Protein AF-A0A951E6I6-F1 (afdb_monomer_lite)

pLDDT: mean 87.87, std 13.45, range [31.3, 98.5]

Structure (mmCIF, N/CA/C/O backbone):
data_AF-A0A951E6I6-F1
#
_entry.id   AF-A0A951E6I6-F1
#
loop_
_atom_site.group_PDB
_atom_site.id
_atom_site.type_symbol
_atom_site.label_atom_id
_atom_site.label_alt_id
_atom_site.label_comp_id
_atom_site.label_asym_id
_atom_site.label_entity_id
_atom_site.label_seq_id
_atom_site.pdbx_PDB_ins_code
_atom_site.Cartn_x
_atom_site.Cartn_y
_atom_site.Cartn_z
_atom_site.occupancy
_atom_site.B_iso_or_equiv
_atom_site.auth_seq_id
_atom_site.auth_comp_id
_atom_site.auth_asym_id
_atom_site.auth_atom_id
_atom_site.pdbx_PDB_model_num
ATOM 1 N N . MET A 1 1 ? -23.766 -20.305 6.768 1.00 34.31 1 MET A N 1
ATOM 2 C CA . MET A 1 1 ? -23.004 -19.482 7.730 1.00 34.31 1 MET A CA 1
ATOM 3 C C . MET A 1 1 ? -23.002 -18.060 7.198 1.00 34.31 1 MET A C 1
ATOM 5 O O . MET A 1 1 ? -22.501 -17.855 6.102 1.00 34.31 1 MET A O 1
ATOM 9 N N . SER A 1 2 ? -23.676 -17.133 7.881 1.00 31.30 2 SER A N 1
ATOM 10 C CA . SER A 1 2 ? -23.824 -15.745 7.427 1.00 31.30 2 SER A CA 1
ATOM 11 C C . SER A 1 2 ? -22.552 -14.983 7.775 1.00 31.30 2 SER A C 1
ATOM 13 O O . SER A 1 2 ? -22.289 -14.746 8.952 1.00 31.30 2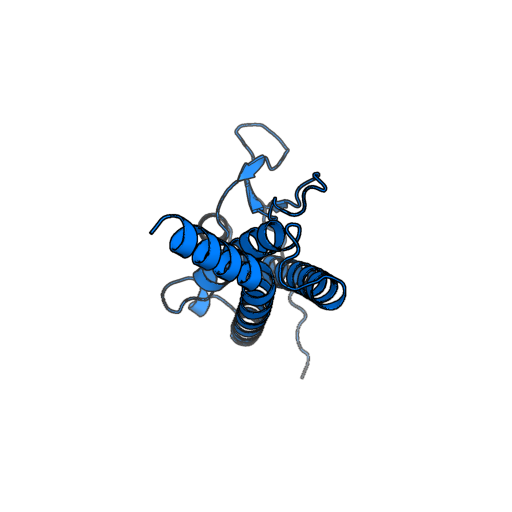 SER A O 1
ATOM 15 N N . VAL A 1 3 ? -21.739 -14.652 6.774 1.00 36.50 3 VAL A N 1
ATOM 16 C CA . VAL A 1 3 ? -20.615 -13.728 6.950 1.00 36.50 3 VAL A CA 1
ATOM 17 C C . VAL A 1 3 ? -21.246 -12.358 7.161 1.00 36.50 3 VAL A C 1
ATOM 19 O O . VAL A 1 3 ? -21.757 -11.762 6.218 1.00 36.50 3 VAL A O 1
ATOM 22 N N . ALA A 1 4 ? -21.323 -11.914 8.414 1.00 32.88 4 ALA A N 1
ATOM 23 C CA . ALA A 1 4 ? -21.742 -10.559 8.723 1.00 32.88 4 ALA A CA 1
ATOM 24 C C . ALA A 1 4 ? -20.747 -9.611 8.049 1.00 32.88 4 ALA A C 1
ATOM 26 O O . ALA A 1 4 ? -19.577 -9.561 8.425 1.00 32.88 4 ALA A O 1
ATOM 27 N N . THR A 1 5 ? -21.199 -8.916 7.009 1.00 37.88 5 THR A N 1
ATOM 28 C CA . THR A 1 5 ? -20.468 -7.817 6.390 1.00 37.88 5 THR A CA 1
ATOM 29 C C . THR A 1 5 ? -20.385 -6.720 7.446 1.00 37.88 5 THR A C 1
ATOM 31 O O . THR A 1 5 ? -21.350 -5.994 7.673 1.00 37.88 5 THR A O 1
ATOM 34 N N . VAL A 1 6 ? -19.276 -6.671 8.185 1.00 42.66 6 VAL A N 1
ATOM 35 C CA . VAL A 1 6 ? -18.979 -5.546 9.072 1.00 42.66 6 VAL A CA 1
ATOM 36 C C . VAL A 1 6 ? -18.867 -4.335 8.154 1.00 42.66 6 VAL A C 1
ATOM 38 O O . VAL A 1 6 ? -17.980 -4.291 7.308 1.00 42.66 6 VAL A O 1
ATOM 41 N N . ALA A 1 7 ? -19.821 -3.408 8.242 1.00 45.56 7 ALA A N 1
ATOM 42 C CA . ALA A 1 7 ? -19.741 -2.159 7.503 1.00 45.56 7 ALA A CA 1
ATOM 43 C C . ALA A 1 7 ? -18.444 -1.454 7.919 1.00 45.56 7 ALA A C 1
ATOM 45 O O . ALA A 1 7 ? -18.232 -1.229 9.112 1.00 45.56 7 ALA A O 1
ATOM 46 N N . ALA A 1 8 ? -17.570 -1.171 6.952 1.00 57.81 8 ALA A N 1
ATOM 47 C CA . ALA A 1 8 ? -16.345 -0.428 7.201 1.00 57.81 8 ALA A CA 1
ATOM 48 C C . ALA A 1 8 ? -16.715 0.922 7.832 1.00 57.81 8 ALA A C 1
ATOM 50 O O . ALA A 1 8 ? -17.522 1.674 7.284 1.00 57.81 8 ALA A O 1
ATOM 51 N N . VAL A 1 9 ? -16.188 1.181 9.028 1.00 69.69 9 VAL A N 1
ATOM 52 C CA . VAL A 1 9 ? -16.359 2.461 9.715 1.00 69.69 9 VAL A CA 1
ATOM 53 C C . VAL A 1 9 ? -15.269 3.389 9.204 1.00 69.69 9 VAL A C 1
ATOM 55 O O . VAL A 1 9 ? -14.086 3.070 9.335 1.00 69.69 9 VAL A O 1
ATOM 58 N N . ASP A 1 10 ? -15.668 4.519 8.624 1.00 74.19 10 ASP A N 1
ATOM 59 C CA . ASP A 1 10 ? -14.715 5.520 8.153 1.00 74.19 10 ASP A CA 1
ATOM 60 C C . ASP A 1 10 ? -13.919 6.112 9.336 1.00 74.19 10 ASP A C 1
ATOM 62 O O . ASP A 1 10 ? -14.510 6.417 10.379 1.00 74.19 10 ASP A O 1
ATOM 66 N N . PRO A 1 11 ? -12.594 6.303 9.193 1.00 80.00 11 PRO A N 1
ATOM 67 C CA . PRO A 1 11 ? -11.783 6.999 10.189 1.00 80.00 11 PRO A CA 1
ATOM 68 C C . PRO A 1 11 ? -12.209 8.468 10.329 1.00 80.00 11 PRO A C 1
ATOM 70 O O . PRO A 1 11 ? -12.503 9.148 9.344 1.00 80.00 11 PRO A O 1
ATOM 73 N N . ASP A 1 12 ? -12.213 8.986 11.559 1.00 82.56 12 ASP A N 1
ATOM 74 C CA . ASP A 1 12 ? -12.693 10.349 11.842 1.00 82.56 12 ASP A CA 1
ATOM 75 C C . ASP A 1 12 ? -11.574 11.399 11.694 1.0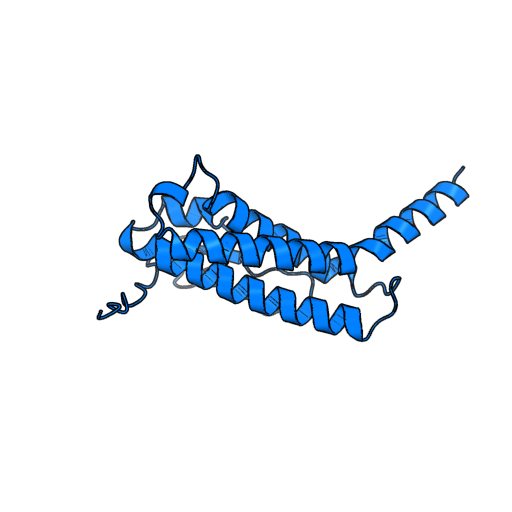0 82.56 12 ASP A C 1
ATOM 77 O O . ASP A 1 12 ? -11.786 12.535 11.248 1.00 82.56 12 ASP A O 1
ATOM 81 N N . ARG A 1 13 ? -10.339 11.033 12.055 1.00 88.00 13 ARG A N 1
ATOM 82 C CA . ARG A 1 13 ? -9.201 11.960 12.191 1.00 88.00 13 ARG A CA 1
ATOM 83 C C . ARG A 1 13 ? -8.198 11.860 11.049 1.00 88.00 13 ARG A C 1
ATOM 85 O O . ARG A 1 13 ? -7.394 12.790 10.892 1.00 88.00 13 ARG A O 1
ATOM 92 N N . HIS A 1 14 ? -8.260 10.800 10.248 1.00 95.19 14 HIS A N 1
ATOM 93 C CA . HIS A 1 14 ? -7.342 10.540 9.144 1.00 95.19 14 HIS A CA 1
ATOM 94 C C . HIS A 1 14 ? -8.079 10.161 7.865 1.00 95.19 14 HIS A C 1
ATOM 96 O O . HIS A 1 14 ? -9.184 9.640 7.898 1.00 95.19 14 HIS A O 1
ATOM 102 N N . ALA A 1 15 ? -7.438 10.400 6.728 1.00 94.69 15 ALA A N 1
ATOM 103 C CA . ALA A 1 15 ? -7.899 9.916 5.435 1.00 94.69 15 ALA A CA 1
ATOM 104 C C . ALA A 1 15 ? -6.707 9.469 4.592 1.00 94.69 15 ALA A C 1
ATOM 106 O O . ALA A 1 15 ? -5.632 10.072 4.674 1.00 94.69 15 ALA A O 1
ATOM 107 N N . LEU A 1 16 ? -6.907 8.447 3.760 1.00 95.00 16 LEU A N 1
ATOM 108 C CA . LEU A 1 16 ? -5.957 8.099 2.713 1.00 95.00 16 LEU A CA 1
ATOM 109 C C . LEU A 1 16 ? -6.111 9.097 1.560 1.00 95.00 16 LEU A C 1
ATOM 111 O O . LEU A 1 16 ? -7.141 9.140 0.889 1.00 95.00 16 LEU A O 1
ATOM 115 N N . VAL A 1 17 ? -5.092 9.924 1.348 1.00 93.62 17 VAL A N 1
ATOM 116 C CA . VAL A 1 17 ? -5.083 10.969 0.325 1.00 93.62 17 VAL A CA 1
ATOM 117 C C . VAL A 1 17 ? -4.303 10.479 -0.887 1.00 93.62 17 VAL A C 1
ATOM 119 O O . VAL A 1 17 ? -3.125 10.130 -0.790 1.00 93.62 17 VAL A O 1
ATOM 122 N N . LEU A 1 18 ? -4.971 10.480 -2.040 1.00 90.38 18 LEU A N 1
ATOM 123 C CA . LEU A 1 18 ? -4.336 10.240 -3.330 1.00 90.38 18 LEU A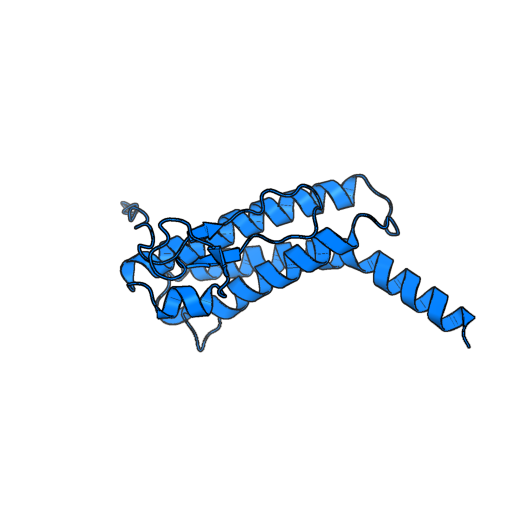 CA 1
ATOM 124 C C . LEU A 1 18 ? -3.664 11.533 -3.819 1.00 90.38 18 LEU A C 1
ATOM 126 O O . LEU A 1 18 ? -4.260 12.608 -3.707 1.00 90.38 18 LEU A O 1
ATOM 130 N N . PRO A 1 19 ? -2.442 11.462 -4.365 1.00 84.31 19 PRO A N 1
ATOM 131 C CA . PRO A 1 19 ? -1.780 12.627 -4.927 1.00 84.31 19 PRO A CA 1
ATOM 132 C C . PRO A 1 19 ? -2.523 13.129 -6.171 1.00 84.31 19 PRO A C 1
ATOM 134 O O . PRO A 1 19 ? -2.920 12.350 -7.033 1.00 84.31 19 PRO A O 1
ATOM 137 N N . GLU A 1 20 ? -2.671 14.450 -6.288 1.00 80.50 20 GLU A N 1
ATOM 138 C CA . GLU A 1 20 ? -3.306 15.101 -7.449 1.00 80.50 20 GLU A CA 1
ATOM 139 C C . GLU A 1 20 ? -2.357 15.223 -8.661 1.00 80.50 20 GLU A C 1
ATOM 141 O O . GLU A 1 20 ? -2.754 15.680 -9.733 1.00 80.50 20 GLU A O 1
ATOM 146 N N . CYS A 1 21 ? -1.085 14.842 -8.511 1.00 79.06 21 CYS A N 1
ATOM 147 C CA . CYS A 1 21 ? -0.076 14.956 -9.558 1.00 79.06 21 CYS A CA 1
ATOM 148 C C . CYS A 1 21 ? 0.031 13.685 -10.419 1.00 79.06 21 CYS A C 1
ATOM 150 O O . CYS A 1 21 ? -0.187 12.567 -9.965 1.00 79.06 21 CYS A O 1
ATOM 152 N N . GLN A 1 22 ? 0.441 13.863 -11.678 1.00 70.50 22 GLN A N 1
ATOM 153 C CA . GLN A 1 22 ? 0.615 12.774 -12.652 1.00 70.50 22 GLN A CA 1
ATOM 154 C C . GLN A 1 22 ? 2.073 12.299 -12.775 1.00 70.50 22 GLN A C 1
ATOM 156 O O . GLN A 1 22 ? 2.408 11.577 -13.707 1.00 70.50 22 GLN A O 1
ATOM 161 N N . CYS A 1 23 ? 2.967 12.703 -11.866 1.00 73.94 23 CYS A N 1
ATOM 162 C CA . CYS A 1 23 ? 4.401 12.407 -11.987 1.00 73.94 23 CYS A CA 1
ATOM 163 C C . CYS A 1 23 ? 4.757 10.934 -11.734 1.00 73.94 23 CYS A C 1
ATOM 165 O O . CYS A 1 23 ? 5.904 10.550 -11.938 1.00 73.94 23 CYS A O 1
ATOM 167 N N . GLY A 1 24 ? 3.812 10.121 -11.250 1.00 67.69 24 GLY A N 1
ATOM 168 C CA . GLY A 1 24 ? 4.009 8.688 -11.007 1.00 67.69 24 GLY A CA 1
ATOM 169 C C . GLY A 1 24 ? 4.961 8.353 -9.853 1.00 67.69 24 GLY A C 1
ATOM 170 O O . GLY A 1 24 ? 5.193 7.180 -9.591 1.00 67.69 24 GLY A O 1
ATOM 171 N N . THR A 1 25 ? 5.504 9.359 -9.162 1.00 73.88 25 THR A N 1
ATOM 172 C CA . THR A 1 25 ? 6.471 9.193 -8.062 1.00 73.88 25 THR A CA 1
ATOM 173 C C . THR A 1 25 ? 5.902 9.553 -6.696 1.00 73.88 25 THR A C 1
ATOM 175 O O . THR A 1 25 ? 6.450 9.156 -5.670 1.00 73.88 25 THR A O 1
ATOM 178 N N . CYS A 1 26 ? 4.801 10.303 -6.657 1.00 82.31 26 CYS A N 1
ATOM 179 C CA . CYS A 1 26 ? 4.100 10.574 -5.415 1.00 82.31 26 CYS A CA 1
ATOM 180 C C . CYS A 1 26 ? 3.249 9.356 -5.057 1.00 82.31 26 CYS A C 1
ATOM 182 O O . CYS A 1 26 ? 2.372 8.961 -5.822 1.00 82.31 26 CYS A O 1
ATOM 184 N N . ALA A 1 27 ? 3.518 8.764 -3.896 1.00 83.06 27 ALA A N 1
ATOM 185 C CA . ALA A 1 27 ? 2.666 7.729 -3.334 1.00 83.06 27 ALA A CA 1
ATOM 186 C C . ALA A 1 27 ? 1.421 8.359 -2.681 1.00 83.06 27 ALA A C 1
ATOM 188 O O . ALA A 1 27 ? 1.492 9.489 -2.180 1.00 83.06 27 ALA A O 1
ATOM 189 N N . PRO A 1 28 ? 0.295 7.632 -2.632 1.00 92.31 28 PRO A N 1
ATOM 190 C CA . PRO A 1 28 ? -0.758 7.880 -1.656 1.00 92.31 28 PRO A CA 1
ATOM 191 C C . PRO A 1 28 ? -0.195 7.953 -0.235 1.00 92.31 28 PRO A C 1
ATOM 193 O O . PRO A 1 28 ? 0.795 7.298 0.088 1.00 92.31 28 PRO A O 1
ATOM 196 N N . THR A 1 29 ? -0.829 8.742 0.627 1.00 93.44 29 THR A N 1
ATOM 197 C CA . THR A 1 29 ? -0.386 8.903 2.016 1.00 93.44 29 THR A CA 1
ATOM 198 C C . THR A 1 29 ? -1.573 9.050 2.950 1.00 93.44 29 THR A C 1
ATOM 200 O O . THR A 1 29 ? -2.589 9.650 2.593 1.00 93.44 29 THR A O 1
ATOM 203 N N . TRP A 1 30 ? -1.455 8.515 4.160 1.00 96.00 30 TRP A N 1
ATOM 204 C CA . TRP A 1 30 ? -2.391 8.854 5.219 1.00 96.00 30 TRP A CA 1
ATOM 205 C C . TRP A 1 30 ? -2.149 10.290 5.660 1.00 96.00 30 TRP A C 1
ATOM 207 O O . TRP A 1 30 ? -1.013 10.725 5.810 1.00 96.00 30 TRP A O 1
ATOM 217 N N . ALA A 1 31 ? -3.216 11.050 5.872 1.00 95.25 31 ALA A N 1
ATOM 218 C CA . ALA A 1 31 ? -3.094 12.431 6.299 1.00 95.25 31 ALA A CA 1
ATOM 219 C C . ALA A 1 31 ? -4.098 12.774 7.388 1.00 95.25 31 ALA A C 1
ATOM 221 O O . ALA A 1 31 ? -5.244 12.327 7.367 1.00 95.25 31 ALA A O 1
ATOM 222 N N . ARG A 1 32 ? -3.673 13.639 8.310 1.00 93.94 32 ARG A N 1
ATOM 223 C CA . ARG A 1 32 ? -4.539 14.291 9.294 1.00 93.94 32 ARG A CA 1
ATOM 224 C C . ARG A 1 32 ? -4.839 15.735 8.902 1.00 93.94 32 ARG A C 1
ATOM 226 O O . ARG A 1 32 ? -4.214 16.327 8.013 1.00 93.94 32 ARG A O 1
ATOM 233 N N . ARG A 1 33 ? -5.806 16.334 9.593 1.00 91.75 33 ARG A N 1
ATOM 234 C CA . ARG A 1 33 ? -6.104 17.768 9.475 1.00 91.75 33 ARG A CA 1
ATOM 235 C C . ARG A 1 33 ? -5.046 18.601 10.193 1.00 91.75 33 ARG A C 1
ATOM 237 O O . ARG A 1 33 ? -4.717 18.339 11.347 1.00 91.75 33 ARG A O 1
ATOM 244 N N . ARG A 1 34 ? -4.575 19.662 9.534 1.00 86.50 34 ARG A N 1
ATOM 245 C CA . ARG A 1 34 ? -3.659 20.639 10.137 1.00 86.50 34 ARG A CA 1
ATOM 246 C C . ARG A 1 34 ? -4.443 21.763 10.821 1.00 86.50 34 ARG A C 1
ATOM 248 O O . ARG A 1 34 ? -5.099 22.570 10.157 1.00 86.50 34 ARG A O 1
ATOM 255 N N . GLY A 1 35 ? -4.350 21.857 12.147 1.00 84.06 35 GLY A N 1
ATOM 256 C CA . GLY A 1 35 ? -5.004 22.914 12.927 1.00 84.06 35 GLY A CA 1
ATOM 257 C C . GLY A 1 35 ? -6.529 22.925 12.751 1.00 84.06 35 GLY A C 1
ATOM 258 O O . GLY A 1 35 ? -7.184 21.910 12.950 1.00 84.06 35 GLY A O 1
ATOM 259 N N . LYS A 1 36 ? -7.101 24.078 12.369 1.00 82.44 36 LYS A N 1
ATOM 260 C CA . LYS A 1 36 ? -8.551 24.243 12.124 1.00 82.44 36 LYS A CA 1
ATOM 261 C C . LYS A 1 36 ? -8.983 23.912 10.684 1.00 82.44 36 LYS A C 1
ATOM 263 O O . LYS A 1 36 ? -10.141 24.132 10.333 1.00 82.44 36 LYS A O 1
ATOM 268 N N . SER A 1 37 ? -8.067 23.445 9.831 1.00 82.88 37 SER A N 1
ATOM 269 C CA . SER A 1 37 ? -8.387 23.089 8.445 1.00 82.88 37 SER A CA 1
ATOM 270 C C . SER A 1 37 ? -9.382 21.929 8.393 1.00 82.88 37 SER A C 1
ATOM 272 O O . SER A 1 37 ? -9.253 20.962 9.139 1.00 82.88 37 SER A O 1
ATOM 274 N N . ARG A 1 38 ? -10.347 21.990 7.467 1.00 83.44 38 ARG A N 1
ATOM 275 C CA . ARG A 1 38 ? -11.216 20.843 7.145 1.00 83.44 38 ARG A CA 1
ATOM 276 C C . ARG A 1 38 ? -10.548 19.836 6.203 1.00 83.44 38 ARG A C 1
ATOM 278 O O . ARG A 1 38 ? -11.045 18.725 6.071 1.00 83.44 38 ARG A O 1
ATOM 285 N N . ARG A 1 39 ? -9.449 20.219 5.542 1.00 87.31 39 ARG A N 1
ATOM 286 C CA . ARG A 1 39 ? -8.714 19.361 4.602 1.00 87.31 39 ARG A CA 1
ATOM 287 C C . ARG A 1 39 ? -7.689 18.506 5.342 1.00 87.31 39 ARG A C 1
ATOM 289 O O . ARG A 1 39 ? -6.973 19.021 6.204 1.00 87.31 39 ARG A O 1
ATOM 296 N N . PHE A 1 40 ? -7.600 17.236 4.964 1.00 89.81 40 PHE A N 1
ATOM 297 C CA . PHE A 1 40 ? -6.507 16.348 5.349 1.00 89.81 40 PHE A CA 1
ATOM 298 C C . PHE A 1 40 ? -5.279 16.715 4.512 1.00 89.81 40 PHE A C 1
ATOM 300 O O . PHE A 1 40 ? -5.334 16.669 3.287 1.00 89.81 40 PHE A O 1
ATOM 307 N N . SER A 1 41 ? -4.217 17.193 5.157 1.00 89.38 41 SER A N 1
ATOM 308 C CA . SER A 1 41 ? -3.062 17.773 4.451 1.00 89.38 41 SER A CA 1
ATOM 309 C C . SER A 1 41 ? -1.723 17.552 5.147 1.00 89.38 41 SER A C 1
ATOM 311 O O . SER A 1 41 ? -0.692 17.932 4.606 1.00 89.38 41 SER A O 1
ATOM 313 N N . GLU A 1 42 ? -1.724 17.042 6.377 1.00 92.75 42 GLU A N 1
ATOM 314 C CA . GLU A 1 42 ? -0.498 16.746 7.114 1.00 92.75 42 GLU A CA 1
ATOM 315 C C . GLU A 1 42 ? -0.241 15.236 7.045 1.00 92.75 42 GLU A C 1
ATOM 317 O O . GLU A 1 42 ? -1.021 14.491 7.645 1.00 92.75 42 GLU A O 1
ATOM 322 N N . PRO A 1 43 ? 0.785 14.784 6.299 1.00 93.38 43 PRO A N 1
ATOM 323 C CA . PRO A 1 43 ? 1.037 13.365 6.086 1.00 93.38 43 PRO A CA 1
ATOM 324 C C . PRO A 1 43 ? 1.485 12.678 7.378 1.00 93.38 43 PRO A C 1
ATOM 326 O O . PRO A 1 43 ? 2.213 13.251 8.192 1.00 93.38 43 PRO A O 1
ATOM 329 N N . VAL A 1 44 ? 1.048 11.438 7.546 1.00 95.69 44 VAL A N 1
ATOM 330 C CA . VAL A 1 44 ? 1.394 10.522 8.634 1.00 95.69 44 VAL A CA 1
ATOM 331 C C . VAL A 1 44 ? 1.543 9.113 8.058 1.00 95.69 44 VAL A C 1
ATOM 333 O O . VAL A 1 44 ? 1.030 8.822 6.981 1.00 95.69 44 VAL A O 1
ATOM 336 N N . THR A 1 45 ? 2.233 8.226 8.770 1.00 96.06 45 THR A N 1
ATOM 337 C CA . THR A 1 45 ? 2.281 6.806 8.391 1.00 96.06 45 THR A CA 1
ATOM 338 C C . THR A 1 45 ? 0.964 6.115 8.746 1.00 96.06 45 THR A C 1
ATOM 340 O O . THR A 1 45 ? 0.264 6.556 9.663 1.00 96.06 45 THR A O 1
ATOM 343 N N . LEU A 1 46 ? 0.650 4.993 8.089 1.00 96.88 46 LEU A N 1
ATOM 344 C CA . LEU A 1 46 ? -0.481 4.137 8.472 1.00 96.88 46 LEU A CA 1
ATOM 345 C C . LEU A 1 46 ? -0.466 3.796 9.973 1.00 96.88 46 LEU A C 1
ATOM 347 O O . LEU A 1 46 ? -1.475 3.974 10.644 1.00 96.88 46 LEU A O 1
ATOM 351 N N . VAL A 1 47 ? 0.674 3.365 10.520 1.00 97.06 47 VAL A N 1
ATOM 352 C CA . VAL A 1 47 ? 0.809 3.017 11.950 1.00 97.06 47 VAL A CA 1
ATOM 353 C C . VAL A 1 47 ? 0.460 4.206 12.851 1.00 97.06 47 VAL A C 1
ATOM 355 O O . VAL A 1 47 ? -0.363 4.065 13.753 1.00 97.06 47 VAL A O 1
ATOM 358 N N . ALA A 1 48 ? 0.998 5.395 12.564 1.00 96.69 48 ALA A N 1
ATOM 359 C CA . ALA A 1 48 ? 0.699 6.598 13.342 1.00 96.69 48 ALA A CA 1
ATOM 360 C C . ALA A 1 48 ? -0.775 7.029 13.227 1.00 96.69 48 ALA A C 1
ATOM 362 O O . ALA A 1 48 ? -1.321 7.622 14.158 1.00 96.69 48 ALA A O 1
ATOM 363 N N . ALA A 1 49 ? -1.428 6.744 12.095 1.00 96.38 49 ALA A N 1
ATOM 364 C CA . ALA A 1 49 ? -2.860 6.962 11.936 1.00 96.38 49 ALA A CA 1
ATOM 365 C C . ALA A 1 49 ? -3.668 5.972 12.797 1.00 96.38 49 ALA A C 1
ATOM 367 O O . ALA A 1 49 ? -4.537 6.400 13.555 1.00 96.38 49 ALA A O 1
ATOM 368 N N . LEU A 1 50 ? -3.335 4.676 12.757 1.00 96.12 50 LEU A N 1
ATOM 369 C CA . LEU A 1 50 ? -3.995 3.625 13.546 1.00 96.12 50 LEU A CA 1
ATOM 370 C C . LEU A 1 50 ? -3.911 3.883 15.061 1.00 96.12 50 LEU A C 1
ATOM 372 O O . LEU A 1 50 ? -4.903 3.691 15.766 1.00 96.12 50 LEU A O 1
ATOM 376 N N . GLU A 1 51 ? -2.771 4.387 15.548 1.00 96.06 51 GLU A N 1
ATOM 377 C CA . GLU A 1 51 ? -2.557 4.754 16.962 1.00 96.06 51 GLU A CA 1
ATOM 378 C C . GLU A 1 51 ? -3.557 5.795 17.473 1.00 96.06 51 GLU A C 1
ATOM 380 O O . GLU A 1 51 ? -3.866 5.856 18.665 1.00 96.06 51 GLU A O 1
ATOM 385 N N . ARG A 1 52 ? -4.024 6.667 16.580 1.00 95.19 52 ARG A N 1
ATOM 386 C CA . ARG A 1 52 ? -4.850 7.831 16.914 1.00 95.19 52 ARG A CA 1
ATOM 387 C C . ARG A 1 52 ? -6.329 7.621 16.623 1.00 95.19 52 ARG A C 1
ATOM 389 O O . ARG A 1 52 ? -7.121 8.483 17.004 1.00 95.19 52 ARG A O 1
ATOM 396 N N . GLU A 1 53 ? -6.674 6.530 15.953 1.00 94.31 53 GLU A N 1
ATOM 397 C CA . GLU A 1 53 ? -8.039 6.165 15.590 1.00 94.31 53 GLU A CA 1
ATOM 398 C C . GLU A 1 53 ? -8.627 5.129 16.543 1.00 94.31 53 GLU A C 1
ATOM 400 O O . GLU A 1 53 ? -7.918 4.372 17.223 1.00 94.31 53 GLU A O 1
ATOM 405 N N . ASP A 1 54 ? -9.958 5.094 16.565 1.00 92.19 54 ASP A N 1
ATOM 406 C CA . ASP A 1 54 ? -10.711 4.116 17.333 1.00 92.19 54 ASP A CA 1
ATOM 407 C C . ASP A 1 54 ? -10.481 2.703 16.785 1.00 92.19 54 ASP A C 1
ATOM 409 O O . ASP A 1 54 ? -10.439 2.476 15.573 1.00 92.19 54 ASP A O 1
ATOM 413 N N . ALA A 1 55 ? -10.394 1.720 17.686 1.00 91.81 55 ALA A N 1
ATOM 414 C CA . ALA A 1 55 ? -10.114 0.326 17.327 1.00 91.81 55 ALA A CA 1
ATOM 415 C C . ALA A 1 55 ? -11.105 -0.251 16.298 1.00 91.81 55 ALA A C 1
ATOM 417 O O . ALA A 1 55 ? -10.740 -1.109 15.499 1.00 91.81 55 ALA A O 1
ATOM 418 N N . VAL A 1 56 ? -12.343 0.255 16.275 1.00 93.25 56 VAL A N 1
ATOM 419 C CA . VAL A 1 56 ? -13.382 -0.149 15.315 1.00 93.25 56 VAL A CA 1
ATOM 420 C C . VAL A 1 56 ? -13.099 0.296 13.874 1.00 93.25 56 VAL A C 1
ATOM 422 O O . VAL A 1 56 ? -13.570 -0.360 12.950 1.00 93.25 56 VAL A O 1
ATOM 425 N N . ALA A 1 57 ? -12.324 1.367 13.667 1.00 92.44 57 ALA A N 1
ATOM 426 C CA . ALA A 1 57 ? -11.973 1.881 12.340 1.00 92.44 57 ALA A CA 1
ATOM 427 C C . ALA A 1 57 ? -10.701 1.226 11.767 1.00 92.44 57 ALA A C 1
ATOM 429 O O . ALA A 1 57 ? -10.519 1.166 10.550 1.00 92.44 57 ALA A O 1
ATOM 430 N N . ARG A 1 58 ? -9.828 0.683 12.631 1.00 94.25 58 ARG A N 1
ATOM 431 C CA . ARG A 1 58 ? -8.517 0.123 12.246 1.00 94.25 58 ARG A CA 1
ATOM 432 C C . ARG A 1 58 ? -8.594 -0.945 11.145 1.00 94.25 58 ARG A C 1
ATOM 434 O O . ARG A 1 58 ? -7.824 -0.831 10.190 1.00 94.25 58 ARG A O 1
ATOM 441 N N . PRO A 1 59 ? -9.509 -1.941 11.189 1.00 95.44 59 PRO A N 1
ATOM 442 C CA . PRO A 1 59 ? -9.621 -2.918 10.107 1.00 95.44 59 PRO A CA 1
ATOM 443 C C . PRO A 1 59 ? -9.975 -2.276 8.761 1.00 95.44 59 PRO A C 1
ATOM 445 O O . PRO A 1 59 ? -9.364 -2.622 7.754 1.00 95.44 59 PRO A O 1
ATOM 448 N N . GLY A 1 60 ? -10.896 -1.305 8.753 1.00 95.56 60 GLY A N 1
ATOM 449 C CA . GLY A 1 60 ? -11.297 -0.590 7.538 1.00 95.56 60 GLY A CA 1
ATOM 450 C C . GLY A 1 60 ? -10.157 0.240 6.946 1.00 95.56 60 GLY A C 1
ATOM 451 O O . GLY A 1 60 ? -9.950 0.235 5.737 1.00 95.56 60 GLY A O 1
ATOM 452 N N . MET A 1 61 ? -9.345 0.879 7.791 1.00 96.75 61 MET A N 1
ATOM 453 C CA . MET A 1 61 ? -8.1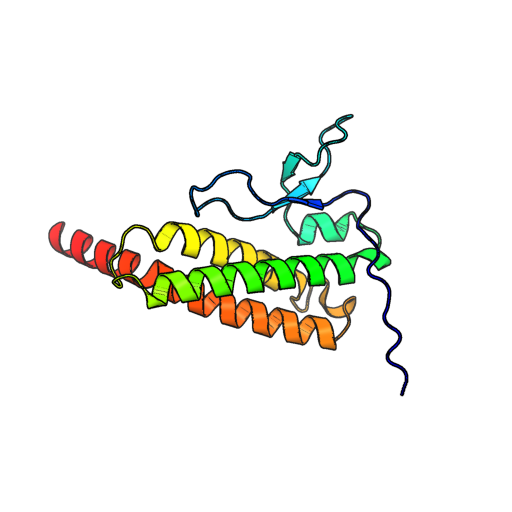49 1.599 7.339 1.00 96.75 61 MET A CA 1
ATOM 454 C C . MET A 1 61 ? -7.112 0.663 6.706 1.00 96.75 61 MET A C 1
ATOM 456 O O . MET A 1 61 ? -6.566 0.961 5.644 1.00 96.75 61 MET A O 1
ATOM 460 N N . VAL A 1 62 ? -6.842 -0.484 7.335 1.00 97.31 62 VAL A N 1
ATOM 461 C CA . VAL A 1 62 ? -5.904 -1.486 6.802 1.00 97.31 62 VAL A CA 1
ATOM 462 C C . VAL A 1 62 ? -6.416 -2.069 5.482 1.00 97.31 62 VAL A C 1
ATOM 464 O O . VAL A 1 62 ? -5.636 -2.245 4.545 1.00 97.31 62 VAL A O 1
ATOM 467 N N . GLU A 1 63 ? -7.721 -2.316 5.376 1.00 97.31 63 GLU A N 1
ATOM 468 C CA . GLU A 1 63 ? -8.361 -2.761 4.140 1.00 97.31 63 GLU A CA 1
ATOM 469 C C . GLU A 1 63 ? -8.253 -1.712 3.028 1.00 97.31 63 GLU A C 1
ATOM 471 O O . GLU A 1 63 ? -7.785 -2.038 1.939 1.00 97.31 63 GLU A O 1
ATOM 476 N N . GLN A 1 64 ? -8.558 -0.444 3.316 1.00 96.81 64 GLN A N 1
ATOM 477 C CA . GLN A 1 64 ? -8.420 0.653 2.355 1.00 96.81 64 GLN A CA 1
ATOM 478 C C . GLN A 1 64 ? -6.977 0.794 1.848 1.00 96.81 64 GLN A C 1
ATOM 480 O O . GLN A 1 64 ? -6.736 0.997 0.655 1.00 96.81 64 GLN A O 1
ATOM 485 N N . HIS A 1 65 ? -5.996 0.669 2.743 1.00 97.88 65 HIS A N 1
ATOM 486 C CA . HIS A 1 65 ? -4.587 0.729 2.370 1.00 97.88 65 HIS A CA 1
ATOM 487 C C . HIS A 1 65 ? -4.187 -0.463 1.484 1.00 97.88 65 HIS A C 1
ATOM 489 O O . HIS A 1 65 ? -3.517 -0.270 0.468 1.00 97.88 65 HIS A O 1
ATOM 495 N N . ARG A 1 66 ? -4.645 -1.682 1.809 1.00 98.12 66 ARG A N 1
ATOM 496 C CA . ARG A 1 66 ? -4.456 -2.878 0.969 1.00 98.12 66 ARG A CA 1
ATOM 497 C C . ARG A 1 66 ? -5.043 -2.688 -0.432 1.00 98.12 66 ARG A C 1
ATOM 499 O O . ARG A 1 66 ? -4.358 -2.969 -1.409 1.00 98.12 66 ARG A O 1
ATOM 506 N N . GLU A 1 67 ? -6.278 -2.207 -0.546 1.00 97.62 67 GLU A N 1
ATOM 507 C CA . GLU A 1 67 ? -6.939 -2.003 -1.846 1.00 97.62 67 GLU A CA 1
ATOM 508 C C . GLU A 1 67 ? -6.195 -0.998 -2.719 1.00 97.62 67 GLU A C 1
ATOM 510 O O . GLU A 1 67 ? -6.012 -1.213 -3.919 1.00 97.62 67 GLU A O 1
ATOM 515 N N . CYS A 1 68 ? -5.725 0.091 -2.112 1.00 96.62 68 CYS A N 1
ATOM 516 C CA . CYS A 1 68 ? -4.900 1.070 -2.802 1.00 96.62 68 CYS A CA 1
ATOM 517 C C . CYS A 1 68 ? -3.574 0.447 -3.275 1.00 96.62 68 CYS A C 1
ATOM 519 O O . CYS A 1 68 ? -3.172 0.635 -4.425 1.00 96.62 68 CYS A O 1
ATOM 521 N N . LEU A 1 69 ? -2.932 -0.368 -2.431 1.00 97.38 69 LEU A N 1
ATOM 522 C CA . LEU A 1 69 ? -1.691 -1.061 -2.775 1.00 97.38 69 LEU A CA 1
ATOM 523 C C . LEU A 1 69 ? -1.873 -2.032 -3.954 1.00 97.38 69 LEU A C 1
ATOM 525 O O . LEU A 1 69 ? -1.025 -2.087 -4.846 1.00 97.38 69 LEU A O 1
ATOM 529 N N . GLU A 1 70 ? -2.983 -2.769 -4.004 1.00 98.00 70 GLU A N 1
ATOM 530 C CA . GLU A 1 70 ? -3.314 -3.659 -5.126 1.00 98.00 70 GLU A CA 1
ATOM 531 C C . GLU A 1 70 ? -3.505 -2.883 -6.435 1.00 98.00 70 GLU A C 1
ATOM 533 O O . GLU A 1 70 ? -3.006 -3.298 -7.483 1.00 98.00 70 GLU A O 1
ATOM 538 N N . GLN A 1 71 ? -4.158 -1.718 -6.384 1.00 94.94 71 GLN A N 1
ATOM 539 C CA . GLN A 1 71 ? -4.308 -0.848 -7.553 1.00 94.94 71 GLN A CA 1
ATOM 540 C C . GLN A 1 71 ? -2.955 -0.327 -8.047 1.00 94.94 71 GLN A C 1
ATOM 542 O O . GLN A 1 71 ? -2.680 -0.382 -9.248 1.00 94.94 71 GLN A O 1
ATOM 547 N N . MET A 1 72 ? -2.092 0.134 -7.135 1.00 94.12 72 MET A N 1
ATOM 548 C CA . MET A 1 72 ? -0.735 0.573 -7.472 1.00 94.12 72 MET A CA 1
ATOM 549 C C . MET A 1 72 ? 0.091 -0.566 -8.080 1.00 94.12 72 MET A C 1
ATOM 551 O O . MET A 1 72 ? 0.768 -0.364 -9.088 1.00 94.12 72 MET A O 1
ATOM 555 N N . THR A 1 73 ? -0.011 -1.772 -7.518 1.00 96.44 73 THR A N 1
ATOM 556 C CA . THR A 1 73 ? 0.663 -2.976 -8.028 1.00 96.44 73 THR A CA 1
ATOM 557 C C . THR A 1 73 ? 0.211 -3.288 -9.454 1.00 96.44 73 THR A C 1
ATOM 559 O O . THR A 1 73 ? 1.040 -3.431 -10.346 1.00 96.44 73 THR A O 1
ATOM 562 N N . ALA A 1 74 ? -1.099 -3.267 -9.716 1.00 95.00 74 ALA A N 1
ATOM 563 C CA . ALA A 1 74 ? -1.633 -3.504 -11.055 1.00 95.00 74 ALA A CA 1
ATOM 564 C C . ALA A 1 74 ? -1.197 -2.435 -12.076 1.00 95.00 74 ALA A C 1
ATOM 566 O O . ALA A 1 74 ? -1.044 -2.734 -13.262 1.00 95.00 74 ALA A O 1
ATOM 567 N N . VAL A 1 75 ? -1.016 -1.177 -11.651 1.00 91.62 75 VAL A N 1
ATOM 568 C CA . VAL A 1 75 ? -0.431 -0.125 -12.501 1.00 91.62 75 VAL A CA 1
ATOM 569 C C . VAL A 1 75 ? 1.028 -0.451 -12.824 1.00 91.62 75 VAL A C 1
ATOM 571 O O . VAL A 1 75 ? 1.407 -0.385 -13.993 1.00 91.62 75 VAL A O 1
ATOM 574 N N . ALA A 1 76 ? 1.824 -0.832 -11.824 1.00 92.06 76 ALA A N 1
ATOM 575 C CA . ALA A 1 76 ? 3.227 -1.188 -12.010 1.00 92.06 76 ALA A CA 1
ATOM 576 C C . ALA A 1 76 ? 3.395 -2.390 -12.953 1.00 92.06 76 ALA A C 1
ATOM 578 O O . ALA A 1 76 ? 4.181 -2.310 -13.895 1.00 92.06 76 ALA A O 1
ATOM 579 N N . ASP A 1 77 ? 2.596 -3.446 -12.787 1.00 94.25 77 ASP A N 1
ATOM 580 C CA . ASP A 1 77 ? 2.621 -4.619 -13.669 1.00 94.25 77 ASP A CA 1
ATOM 581 C C . ASP A 1 77 ? 2.344 -4.247 -15.131 1.00 94.25 77 ASP A C 1
ATOM 583 O O . ASP A 1 77 ? 3.024 -4.724 -16.042 1.00 94.25 77 ASP A O 1
ATOM 587 N N . ARG A 1 78 ? 1.391 -3.335 -15.375 1.00 91.56 78 ARG A N 1
ATOM 588 C CA . ARG A 1 78 ? 1.127 -2.824 -16.730 1.00 91.56 78 ARG A CA 1
ATOM 589 C C . ARG A 1 78 ? 2.324 -2.074 -17.299 1.00 91.56 78 ARG A C 1
ATOM 591 O O . ARG A 1 78 ? 2.653 -2.288 -18.459 1.00 91.56 78 ARG A O 1
ATOM 598 N N . VAL A 1 79 ? 2.977 -1.223 -16.506 1.00 89.25 79 VAL A N 1
ATOM 599 C CA . VAL A 1 79 ? 4.184 -0.499 -16.939 1.00 89.25 79 VAL A CA 1
ATOM 600 C C . VAL A 1 79 ? 5.304 -1.484 -17.272 1.00 89.25 79 VAL A C 1
ATOM 602 O O . VAL A 1 79 ? 5.905 -1.380 -18.340 1.00 89.25 79 VAL A O 1
ATOM 605 N N . ILE A 1 80 ? 5.547 -2.473 -16.409 1.00 90.19 80 ILE A N 1
ATOM 606 C CA . ILE A 1 80 ? 6.567 -3.511 -16.610 1.00 90.19 80 ILE A CA 1
ATOM 607 C C . ILE A 1 80 ? 6.312 -4.292 -17.903 1.00 90.19 80 ILE A C 1
ATOM 609 O O . ILE A 1 80 ? 7.260 -4.585 -18.633 1.00 90.19 80 ILE A O 1
ATOM 613 N N . ALA A 1 81 ? 5.050 -4.602 -18.203 1.00 91.62 81 ALA A N 1
ATOM 614 C CA . ALA A 1 81 ? 4.676 -5.374 -19.382 1.00 91.62 81 ALA A CA 1
ATOM 615 C C . ALA A 1 81 ? 4.891 -4.632 -20.714 1.00 91.62 81 ALA A C 1
ATOM 617 O O . ALA A 1 81 ? 5.058 -5.286 -21.741 1.00 91.62 81 ALA A O 1
ATOM 618 N N . VAL A 1 82 ? 4.870 -3.292 -20.721 1.00 91.62 82 VAL A N 1
ATOM 619 C CA . VAL A 1 82 ? 4.864 -2.489 -21.966 1.00 91.62 82 VAL A CA 1
ATOM 620 C C . VAL A 1 82 ? 6.119 -1.646 -22.196 1.00 91.62 82 VAL A C 1
ATOM 622 O O . VAL A 1 82 ? 6.222 -0.982 -23.223 1.00 91.62 82 VAL A O 1
ATOM 625 N N . THR A 1 83 ? 7.072 -1.652 -21.265 1.00 86.50 83 THR A N 1
ATOM 626 C CA . THR A 1 83 ? 8.323 -0.873 -21.362 1.00 86.50 83 THR A CA 1
ATOM 627 C C . THR A 1 83 ? 9.549 -1.794 -21.402 1.00 86.50 83 THR A C 1
ATOM 629 O O . THR A 1 83 ? 9.441 -2.983 -21.104 1.00 86.50 83 THR A O 1
ATOM 632 N N . ALA A 1 84 ? 10.725 -1.270 -21.759 1.00 85.75 84 ALA A N 1
ATOM 633 C CA . ALA A 1 84 ? 11.992 -2.000 -21.638 1.00 85.75 84 ALA A CA 1
ATOM 634 C C . ALA A 1 84 ? 12.507 -1.979 -20.190 1.00 85.75 84 ALA A C 1
ATOM 636 O O . ALA A 1 84 ? 12.108 -1.127 -19.400 1.00 85.75 84 ALA A O 1
ATOM 637 N N . ARG A 1 85 ? 13.384 -2.919 -19.814 1.00 80.88 85 ARG A N 1
ATOM 638 C CA . ARG A 1 85 ? 13.847 -3.062 -18.420 1.00 80.88 85 ARG A CA 1
ATOM 639 C C . ARG A 1 85 ? 14.570 -1.825 -17.882 1.00 80.88 85 ARG A C 1
ATOM 641 O O . ARG A 1 85 ? 14.417 -1.506 -16.708 1.00 80.88 85 ARG A O 1
ATOM 648 N N . ASP A 1 86 ? 15.324 -1.160 -18.741 1.00 79.06 86 ASP A N 1
ATOM 649 C CA . ASP A 1 86 ? 16.138 0.031 -18.500 1.00 79.06 86 ASP A CA 1
ATOM 650 C C . ASP A 1 86 ? 15.374 1.352 -18.706 1.00 79.06 86 ASP A C 1
ATOM 652 O O . ASP A 1 86 ? 15.962 2.430 -18.624 1.00 79.06 86 ASP A O 1
ATOM 656 N N . ASP A 1 87 ? 14.059 1.294 -18.938 1.00 82.56 87 ASP A N 1
ATOM 657 C CA . ASP A 1 87 ? 13.230 2.483 -19.116 1.00 82.56 87 ASP A CA 1
ATOM 658 C C . ASP A 1 87 ? 13.220 3.359 -17.846 1.00 82.56 87 ASP A C 1
ATOM 660 O O . ASP A 1 87 ? 12.780 2.947 -16.766 1.00 82.56 87 ASP A O 1
ATOM 664 N N . LEU A 1 88 ? 13.682 4.604 -17.996 1.00 76.00 88 LEU A N 1
ATOM 665 C CA . LEU A 1 88 ? 13.855 5.573 -16.909 1.00 76.00 88 LEU A CA 1
ATOM 666 C C . LEU A 1 88 ? 12.537 6.048 -16.274 1.00 76.00 88 LEU A C 1
ATOM 668 O O . LEU A 1 88 ? 12.569 6.724 -15.245 1.00 76.00 88 LEU A O 1
ATOM 672 N N . SER A 1 89 ? 11.379 5.699 -16.840 1.00 76.94 89 SER A N 1
ATOM 673 C CA . SER A 1 89 ? 10.070 5.979 -16.239 1.00 76.94 89 SER A CA 1
ATOM 674 C C . SER A 1 89 ? 9.682 4.987 -15.130 1.00 76.94 89 SER A C 1
ATOM 676 O O . SER A 1 89 ? 8.862 5.319 -14.271 1.00 76.94 89 SER A O 1
ATOM 678 N N . ARG A 1 90 ? 10.291 3.792 -15.086 1.00 80.38 90 ARG A N 1
ATOM 679 C CA . ARG A 1 90 ? 9.973 2.734 -14.106 1.00 80.38 90 ARG A CA 1
ATOM 680 C C . ARG A 1 90 ? 10.355 3.046 -12.651 1.00 80.38 90 ARG A C 1
ATOM 682 O O . ARG A 1 90 ? 9.543 2.759 -11.764 1.00 80.38 90 ARG A O 1
ATOM 689 N N . PRO A 1 91 ? 11.542 3.612 -12.342 1.00 80.12 91 PRO A N 1
ATOM 690 C CA . PRO A 1 91 ? 12.032 3.651 -10.962 1.00 80.12 91 PRO A CA 1
ATOM 691 C C . PRO A 1 91 ? 11.172 4.492 -10.014 1.00 80.12 91 PRO A C 1
ATOM 693 O O . PRO A 1 91 ? 11.006 4.138 -8.848 1.00 80.12 91 PRO A O 1
ATOM 696 N N . GLY A 1 92 ? 10.585 5.581 -10.517 1.00 76.88 92 GLY A N 1
ATOM 697 C CA . GLY A 1 92 ? 9.760 6.488 -9.722 1.00 76.88 92 GLY A CA 1
ATOM 698 C C . GLY A 1 92 ? 8.518 5.818 -9.125 1.00 76.88 92 GLY A C 1
ATOM 699 O O . GLY A 1 92 ? 8.263 5.949 -7.928 1.00 76.88 92 GLY A O 1
ATOM 700 N N . GLY A 1 93 ? 7.799 5.034 -9.934 1.00 82.44 93 GLY A N 1
ATOM 701 C CA . GLY A 1 93 ? 6.653 4.247 -9.469 1.00 82.44 93 GLY A CA 1
ATOM 702 C C . GLY A 1 93 ? 7.064 3.075 -8.576 1.00 82.44 93 GLY A C 1
ATOM 703 O O . GLY A 1 93 ? 6.373 2.769 -7.606 1.00 82.44 93 GLY A O 1
ATOM 704 N N . GLY A 1 94 ? 8.221 2.461 -8.849 1.00 89.62 94 GLY A N 1
ATOM 705 C CA . GLY A 1 94 ? 8.776 1.390 -8.017 1.00 89.62 94 GLY A CA 1
ATOM 706 C C . GLY A 1 94 ? 9.087 1.836 -6.585 1.00 89.62 94 GLY A C 1
ATOM 707 O O . GLY A 1 94 ? 8.740 1.132 -5.636 1.00 89.62 94 GLY A O 1
ATOM 708 N N . LEU A 1 95 ? 9.677 3.025 -6.410 1.00 89.56 95 LEU A N 1
ATOM 709 C CA . LEU A 1 95 ? 9.967 3.574 -5.081 1.00 89.56 95 LEU A CA 1
ATOM 710 C C . LEU A 1 95 ? 8.684 3.917 -4.306 1.00 89.56 95 LEU A C 1
ATOM 712 O O . LEU A 1 95 ? 8.567 3.597 -3.125 1.00 89.56 95 LEU A O 1
ATOM 716 N N . ALA A 1 96 ? 7.704 4.537 -4.967 1.00 91.00 96 ALA A N 1
ATOM 717 C CA . ALA A 1 96 ? 6.410 4.827 -4.352 1.00 91.00 96 ALA A CA 1
ATOM 718 C C . ALA A 1 96 ? 5.709 3.540 -3.879 1.00 91.00 96 ALA A C 1
ATOM 720 O O . ALA A 1 96 ? 5.194 3.485 -2.762 1.00 91.00 96 ALA A O 1
ATOM 721 N N . LEU A 1 97 ? 5.743 2.491 -4.708 1.00 94.25 97 LEU A N 1
ATOM 722 C CA . LEU A 1 97 ? 5.131 1.202 -4.409 1.00 94.25 97 LEU A CA 1
ATOM 723 C C . LEU A 1 97 ? 5.786 0.501 -3.212 1.00 94.25 97 LEU A C 1
ATOM 725 O O . LEU A 1 97 ? 5.069 0.035 -2.330 1.00 94.25 97 LEU A O 1
ATOM 729 N N . VAL A 1 98 ? 7.124 0.457 -3.138 1.00 94.94 98 VAL A N 1
ATOM 730 C CA . VAL A 1 98 ? 7.811 -0.197 -2.008 1.00 94.94 98 VAL A CA 1
ATOM 731 C C . VAL A 1 98 ? 7.586 0.546 -0.690 1.00 94.94 98 VAL A C 1
ATOM 733 O O . VAL A 1 98 ? 7.362 -0.094 0.334 1.00 94.94 98 VAL A O 1
ATOM 736 N N . MET A 1 99 ? 7.583 1.884 -0.707 1.00 94.12 99 MET A N 1
ATOM 737 C CA . MET A 1 99 ? 7.342 2.681 0.499 1.00 94.12 99 MET A CA 1
ATOM 738 C C . MET A 1 99 ? 5.914 2.492 1.016 1.00 94.12 99 MET A C 1
ATOM 740 O O . MET A 1 99 ? 5.720 2.291 2.213 1.00 94.12 99 MET A O 1
ATOM 744 N N . PHE A 1 100 ? 4.924 2.486 0.119 1.00 95.94 100 PHE A N 1
ATOM 745 C CA . PHE A 1 100 ? 3.532 2.247 0.494 1.00 95.94 100 PHE A CA 1
ATOM 746 C C . PHE A 1 100 ? 3.326 0.806 0.998 1.00 95.94 100 PHE A C 1
ATOM 748 O O . PHE A 1 100 ? 2.731 0.599 2.050 1.00 95.94 100 PHE A O 1
ATOM 755 N N . ALA A 1 101 ? 3.920 -0.196 0.338 1.00 97.31 101 ALA A N 1
ATOM 756 C CA . ALA A 1 101 ? 3.889 -1.587 0.804 1.00 97.31 101 ALA A CA 1
ATOM 757 C C . ALA A 1 101 ? 4.514 -1.760 2.200 1.00 97.31 101 ALA A C 1
ATOM 759 O O . ALA A 1 101 ? 4.011 -2.537 3.014 1.00 97.31 101 ALA A O 1
ATOM 760 N N . ALA A 1 102 ? 5.595 -1.031 2.491 1.00 96.94 102 ALA A N 1
ATOM 761 C CA . ALA A 1 102 ? 6.264 -1.078 3.785 1.00 96.94 102 ALA A CA 1
ATOM 762 C C . ALA A 1 102 ? 5.378 -0.550 4.925 1.00 96.94 102 ALA A C 1
ATOM 764 O O . ALA A 1 102 ? 5.440 -1.086 6.032 1.00 96.94 102 ALA A O 1
ATOM 765 N N . GLU A 1 103 ? 4.519 0.443 4.673 1.00 97.31 103 GLU A N 1
ATOM 766 C CA . GLU A 1 103 ? 3.550 0.904 5.674 1.00 97.31 103 GLU A CA 1
ATOM 767 C C . GLU A 1 103 ? 2.549 -0.196 6.044 1.00 97.31 103 GLU A C 1
ATOM 769 O O . GLU A 1 103 ? 2.329 -0.446 7.234 1.00 97.31 103 GLU A O 1
ATOM 774 N N . LEU A 1 104 ? 1.998 -0.902 5.048 1.00 97.81 104 LEU A N 1
ATOM 775 C CA . LEU A 1 104 ? 1.108 -2.040 5.290 1.00 97.81 104 LEU A CA 1
ATOM 776 C C . LEU A 1 104 ? 1.818 -3.164 6.042 1.00 97.81 104 LEU A C 1
ATOM 778 O O . LEU A 1 104 ? 1.277 -3.694 7.011 1.00 97.81 104 LEU A O 1
ATOM 782 N N . ALA A 1 105 ? 3.038 -3.505 5.615 1.00 97.69 105 ALA A N 1
ATOM 783 C CA . ALA A 1 105 ? 3.859 -4.531 6.248 1.00 97.69 105 ALA A CA 1
ATOM 784 C C . ALA A 1 105 ? 4.140 -4.204 7.722 1.00 97.69 105 ALA A C 1
ATOM 786 O O . ALA A 1 105 ? 4.077 -5.091 8.572 1.00 97.69 105 ALA A O 1
ATOM 787 N N . SER A 1 106 ? 4.403 -2.929 8.026 1.00 96.94 106 SER A N 1
ATOM 788 C CA . SER A 1 106 ? 4.602 -2.443 9.392 1.00 96.94 106 SER A CA 1
ATOM 789 C C . SER A 1 106 ? 3.342 -2.634 10.240 1.00 96.94 106 SER A C 1
ATOM 791 O O . SER A 1 106 ? 3.417 -3.177 11.337 1.00 96.94 106 SER A O 1
ATOM 793 N N . ALA A 1 107 ? 2.166 -2.273 9.713 1.00 96.12 107 ALA A N 1
ATOM 794 C CA . ALA A 1 107 ? 0.904 -2.405 10.442 1.00 96.12 107 ALA A CA 1
ATOM 795 C C . ALA A 1 107 ? 0.532 -3.865 10.769 1.00 96.12 107 ALA A C 1
ATOM 797 O O . ALA A 1 107 ? -0.050 -4.125 11.820 1.00 96.12 107 ALA A O 1
ATOM 798 N N . VAL A 1 108 ? 0.874 -4.828 9.903 1.00 96.06 108 VAL A N 1
ATOM 799 C CA . VAL A 1 108 ? 0.529 -6.255 10.091 1.00 96.06 108 VAL A CA 1
ATOM 800 C C . VAL A 1 108 ? 1.640 -7.097 10.737 1.00 96.06 108 VAL A C 1
ATOM 802 O O . VAL A 1 108 ? 1.518 -8.329 10.828 1.00 96.06 108 VAL A O 1
ATOM 805 N N . ARG A 1 109 ? 2.718 -6.454 11.206 1.00 93.38 109 ARG A N 1
ATOM 806 C CA . ARG A 1 109 ? 3.814 -7.111 11.932 1.00 93.38 109 ARG A CA 1
ATOM 807 C C . ARG A 1 109 ? 3.326 -7.655 13.280 1.00 93.38 109 ARG A C 1
ATOM 809 O O . ARG A 1 109 ? 2.377 -7.143 13.868 1.00 93.38 109 ARG A O 1
ATOM 816 N N . ALA A 1 110 ? 3.947 -8.737 13.750 1.00 87.94 110 ALA A N 1
ATOM 817 C CA . ALA A 1 110 ? 3.477 -9.505 14.909 1.00 87.94 110 ALA A CA 1
ATOM 818 C C . ALA A 1 110 ? 3.400 -8.705 16.222 1.00 87.94 110 ALA A C 1
ATOM 820 O O . ALA A 1 110 ? 2.566 -9.014 17.066 1.00 87.94 110 ALA A O 1
ATOM 821 N N . ASP A 1 111 ? 4.260 -7.708 16.376 1.00 89.06 111 ASP A N 1
ATOM 822 C CA . ASP A 1 111 ? 4.394 -6.808 17.523 1.00 89.06 111 ASP A CA 1
ATOM 823 C C . ASP A 1 111 ? 3.596 -5.501 17.387 1.00 89.06 111 ASP A C 1
ATOM 825 O O . ASP A 1 111 ? 3.649 -4.690 18.303 1.00 89.06 111 ASP A O 1
ATOM 829 N N . GLU A 1 112 ? 2.854 -5.310 16.290 1.00 92.56 112 GLU A N 1
ATOM 830 C CA . GLU A 1 112 ? 2.000 -4.135 16.074 1.00 92.56 112 GLU A CA 1
ATOM 831 C C . GLU A 1 112 ? 0.509 -4.510 16.068 1.00 92.56 112 GLU A C 1
ATOM 833 O O . GLU A 1 112 ? 0.024 -5.215 16.953 1.00 92.56 112 GLU A O 1
ATOM 838 N N . TYR A 1 113 ? -0.257 -4.076 15.064 1.00 93.31 113 TYR A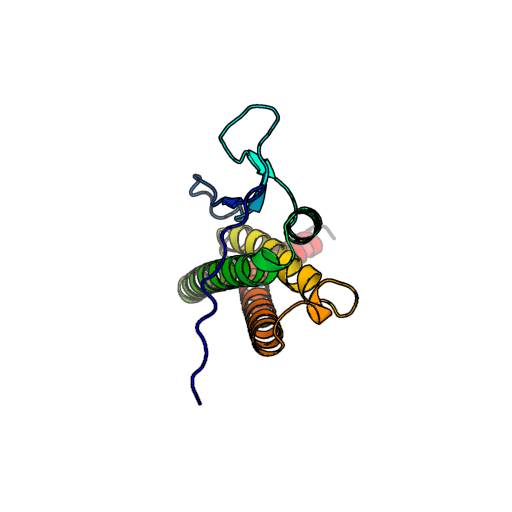 N 1
ATOM 839 C CA . TYR A 1 113 ? -1.716 -4.207 15.048 1.00 93.31 113 TYR A CA 1
ATOM 840 C C . TYR A 1 113 ? -2.213 -5.589 14.632 1.00 93.31 113 TYR A C 1
ATOM 842 O O . TYR A 1 113 ? -3.419 -5.831 14.630 1.00 93.31 113 TYR A O 1
ATOM 850 N N . ARG A 1 114 ? -1.326 -6.537 14.307 1.00 93.94 114 ARG A N 1
ATOM 851 C CA . ARG A 1 114 ? -1.710 -7.886 13.863 1.00 93.94 114 ARG A CA 1
ATOM 852 C C . ARG A 1 114 ? -2.719 -8.561 14.796 1.00 93.94 114 ARG A C 1
ATOM 854 O O . ARG A 1 114 ? -3.648 -9.196 14.308 1.00 93.94 114 ARG A O 1
ATOM 861 N N . GLY A 1 115 ? -2.531 -8.437 16.112 1.00 92.06 115 GLY A N 1
ATOM 862 C CA . GLY A 1 115 ? -3.403 -9.055 17.119 1.00 92.06 115 GLY A CA 1
ATOM 863 C C . GLY A 1 115 ? -4.803 -8.439 17.208 1.00 92.06 115 GLY A C 1
ATOM 864 O O . GLY A 1 115 ? -5.713 -9.066 17.742 1.00 92.06 115 GLY A O 1
ATOM 865 N N . GLU A 1 116 ? -4.983 -7.237 16.665 1.00 92.31 116 GLU A N 1
ATOM 866 C CA . GLU A 1 116 ? -6.246 -6.493 16.675 1.00 92.31 116 GLU A CA 1
ATOM 867 C C . GLU A 1 116 ? -7.024 -6.630 15.359 1.00 92.31 116 GLU A C 1
ATOM 869 O O . GLU A 1 116 ? -8.183 -6.223 15.262 1.00 92.31 116 GLU A O 1
ATOM 874 N N . LEU A 1 117 ? -6.393 -7.203 14.333 1.00 94.25 117 LEU A N 1
ATOM 875 C CA . LEU A 1 117 ? -6.951 -7.331 12.995 1.00 94.25 117 LEU A CA 1
ATOM 876 C C . LEU A 1 117 ? -7.548 -8.729 12.769 1.00 94.25 117 LEU A C 1
ATOM 878 O O . LEU A 1 117 ? -7.027 -9.731 13.267 1.00 94.25 117 LEU A O 1
ATOM 882 N N . PRO A 1 118 ? -8.608 -8.851 11.947 1.00 94.88 118 PRO A N 1
ATOM 883 C CA . PRO A 1 118 ? -9.103 -10.154 11.526 1.00 94.88 118 PRO A CA 1
ATOM 884 C C . PRO A 1 118 ? -8.006 -10.968 10.824 1.00 94.88 118 PRO A C 1
ATOM 886 O O . PRO A 1 118 ? -7.376 -10.490 9.882 1.00 94.88 118 PRO A O 1
ATOM 889 N N . ALA A 1 119 ? -7.824 -12.236 11.206 1.00 93.88 119 ALA A N 1
ATOM 890 C CA . ALA A 1 119 ? -6.784 -13.096 10.625 1.00 93.88 119 ALA A CA 1
ATOM 891 C C . ALA A 1 119 ? -6.889 -13.227 9.091 1.00 93.88 119 ALA A C 1
ATOM 893 O O . ALA A 1 119 ? -5.880 -13.307 8.390 1.00 93.88 119 ALA A O 1
ATOM 894 N N . GLY A 1 120 ? -8.119 -13.212 8.562 1.00 95.56 120 GLY A N 1
ATOM 895 C CA . GLY A 1 120 ? -8.367 -13.199 7.121 1.00 95.56 120 GLY A CA 1
ATOM 896 C C . GLY A 1 120 ? -7.813 -11.950 6.432 1.00 95.56 120 GLY A C 1
ATOM 897 O O . GLY A 1 120 ? -7.215 -12.087 5.367 1.00 95.56 120 GLY A O 1
ATOM 898 N N . LEU A 1 121 ? -7.960 -10.779 7.065 1.00 96.25 121 LEU A N 1
ATOM 899 C CA . LEU A 1 121 ? -7.442 -9.498 6.580 1.00 96.25 121 LEU A CA 1
ATOM 900 C C . LEU A 1 121 ? -5.910 -9.485 6.608 1.00 96.25 121 LEU A C 1
ATOM 902 O O . LEU A 1 121 ? -5.286 -9.196 5.595 1.00 96.25 121 LEU A O 1
ATOM 906 N N . VAL A 1 122 ? -5.301 -9.900 7.723 1.00 97.38 122 VAL A N 1
ATOM 907 C CA . VAL A 1 122 ? -3.835 -9.997 7.854 1.00 97.38 122 VAL A CA 1
ATOM 908 C C . VAL A 1 122 ? -3.229 -10.820 6.715 1.00 97.38 122 VAL A C 1
ATOM 910 O O . VAL A 1 122 ? -2.296 -10.370 6.055 1.00 97.38 122 VAL A O 1
ATOM 913 N N . ARG A 1 123 ? -3.806 -11.993 6.426 1.00 97.31 123 ARG A N 1
ATOM 914 C CA . ARG A 1 123 ? -3.330 -12.876 5.355 1.00 97.31 123 ARG A CA 1
ATOM 915 C C . ARG A 1 123 ? -3.378 -12.211 3.975 1.00 97.31 123 ARG A C 1
ATOM 917 O O . ARG A 1 123 ? -2.431 -12.351 3.206 1.00 97.31 123 ARG A O 1
ATOM 924 N N . VAL A 1 124 ? -4.468 -11.520 3.633 1.00 98.00 124 VAL A N 1
ATOM 925 C CA . VAL A 1 124 ? -4.570 -10.852 2.319 1.00 98.00 124 VAL A CA 1
ATOM 926 C C . VAL A 1 124 ? -3.669 -9.618 2.239 1.00 98.00 124 VAL A C 1
ATOM 928 O O . VAL A 1 124 ? -3.120 -9.339 1.178 1.00 98.00 124 VAL A O 1
ATOM 931 N N . CYS A 1 125 ? -3.424 -8.927 3.355 1.00 98.19 125 CYS A N 1
ATOM 932 C CA . CYS A 1 125 ? -2.438 -7.850 3.419 1.00 98.19 125 CYS A CA 1
ATOM 933 C C . CYS A 1 125 ? -1.014 -8.366 3.170 1.00 98.19 125 CYS A C 1
ATOM 935 O O . CYS A 1 125 ? -0.294 -7.780 2.369 1.00 98.19 125 CYS A O 1
ATOM 937 N N . GLU A 1 126 ? -0.612 -9.482 3.786 1.00 97.88 126 GLU A N 1
ATOM 938 C CA . GLU A 1 126 ? 0.699 -10.107 3.540 1.00 97.88 126 GLU A CA 1
ATOM 939 C C . GLU A 1 126 ? 0.879 -10.507 2.063 1.00 97.88 126 GLU A C 1
ATOM 941 O O . GLU A 1 126 ? 1.953 -10.320 1.480 1.00 97.88 126 GLU A O 1
ATOM 946 N N . GLN A 1 127 ? -0.185 -11.014 1.430 1.00 98.25 127 GLN A N 1
ATOM 947 C CA . GLN A 1 127 ? -0.196 -11.335 -0.001 1.00 98.25 127 GLN A CA 1
ATOM 948 C C . GLN A 1 127 ? -0.024 -10.080 -0.867 1.00 98.25 127 GLN A C 1
ATOM 950 O O . GLN A 1 127 ? 0.816 -10.078 -1.768 1.00 98.25 127 GLN A O 1
ATOM 955 N N . ALA A 1 128 ? -0.761 -9.007 -0.565 1.00 98.38 128 ALA A N 1
ATOM 956 C CA . ALA A 1 128 ? -0.654 -7.732 -1.271 1.00 98.38 128 ALA A CA 1
ATOM 957 C C . ALA A 1 128 ? 0.747 -7.109 -1.127 1.00 98.38 128 ALA A C 1
ATOM 959 O O . ALA A 1 128 ? 1.333 -6.694 -2.124 1.00 98.38 128 ALA A O 1
ATOM 960 N N . VAL A 1 129 ? 1.331 -7.123 0.080 1.00 98.50 129 VAL A N 1
ATOM 961 C CA . VAL A 1 129 ? 2.716 -6.676 0.330 1.00 98.50 129 VAL A CA 1
ATOM 962 C C . VAL A 1 129 ? 3.706 -7.461 -0.526 1.00 98.50 129 VAL A C 1
ATOM 964 O O . VAL A 1 129 ? 4.588 -6.872 -1.151 1.00 98.50 129 VAL A O 1
ATOM 967 N N . THR A 1 130 ? 3.553 -8.784 -0.589 1.00 98.31 130 THR A N 1
ATOM 968 C CA . THR A 1 130 ? 4.440 -9.649 -1.377 1.00 98.31 130 THR A CA 1
ATOM 969 C C . THR A 1 130 ? 4.355 -9.311 -2.866 1.00 98.31 130 THR A C 1
ATOM 971 O O . THR A 1 130 ? 5.385 -9.093 -3.504 1.00 98.31 130 THR A O 1
ATOM 974 N N . ALA A 1 131 ? 3.141 -9.208 -3.416 1.00 98.31 131 ALA A N 1
ATOM 975 C CA . ALA A 1 131 ? 2.926 -8.865 -4.821 1.00 98.31 131 ALA A CA 1
ATOM 976 C C . ALA A 1 131 ? 3.491 -7.477 -5.167 1.00 98.31 131 ALA A C 1
ATOM 978 O O . ALA A 1 131 ? 4.249 -7.336 -6.128 1.00 98.31 131 ALA A O 1
ATOM 979 N N . ALA A 1 132 ? 3.209 -6.475 -4.331 1.00 97.75 132 ALA A N 1
ATOM 980 C CA . ALA A 1 132 ? 3.732 -5.124 -4.492 1.00 97.75 132 ALA A CA 1
ATOM 981 C C . ALA A 1 132 ? 5.262 -5.082 -4.452 1.00 97.75 132 ALA A C 1
ATOM 983 O O . ALA A 1 132 ? 5.885 -4.373 -5.238 1.00 97.75 132 ALA A O 1
ATOM 984 N N . THR A 1 133 ? 5.882 -5.869 -3.571 1.00 97.62 133 THR A N 1
ATOM 985 C CA . THR A 1 133 ? 7.344 -5.942 -3.462 1.00 97.62 133 THR A CA 1
ATOM 986 C C . THR A 1 133 ? 7.971 -6.513 -4.737 1.00 97.62 133 THR A C 1
ATOM 988 O O . THR A 1 133 ? 8.977 -5.986 -5.212 1.00 97.62 133 THR A O 1
ATOM 991 N N . LEU A 1 134 ? 7.366 -7.548 -5.331 1.00 96.69 134 LEU A N 1
ATOM 992 C CA . LEU A 1 134 ? 7.832 -8.126 -6.597 1.00 96.69 134 LEU A CA 1
ATOM 993 C C . LEU A 1 134 ? 7.711 -7.131 -7.759 1.00 96.69 134 LEU A C 1
ATOM 995 O O . LEU A 1 134 ? 8.670 -6.950 -8.512 1.00 96.69 134 LEU A O 1
ATOM 999 N N . ALA A 1 135 ? 6.573 -6.444 -7.875 1.00 95.44 135 ALA A N 1
ATOM 1000 C CA . ALA A 1 135 ? 6.374 -5.414 -8.892 1.00 95.44 135 ALA A CA 1
ATOM 1001 C C . ALA A 1 135 ? 7.345 -4.234 -8.699 1.00 95.44 135 ALA A C 1
ATOM 1003 O O . ALA A 1 135 ? 7.985 -3.786 -9.651 1.00 95.44 135 ALA A O 1
ATOM 1004 N N . ALA A 1 136 ? 7.548 -3.776 -7.459 1.00 94.44 136 ALA A N 1
ATOM 1005 C CA . ALA A 1 136 ? 8.509 -2.721 -7.148 1.00 94.44 136 ALA A CA 1
ATOM 1006 C C . ALA A 1 136 ? 9.939 -3.117 -7.546 1.00 94.44 136 ALA A C 1
ATOM 1008 O O . ALA A 1 136 ? 10.640 -2.329 -8.182 1.00 94.44 136 ALA A O 1
ATOM 1009 N N 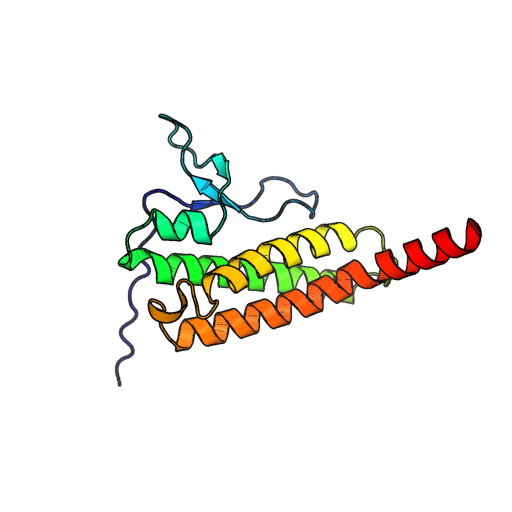. ALA A 1 137 ? 10.358 -4.350 -7.244 1.00 93.31 137 ALA A N 1
ATOM 1010 C CA . ALA A 1 137 ? 11.653 -4.873 -7.673 1.00 93.31 137 ALA A CA 1
ATOM 1011 C C . ALA A 1 137 ? 11.775 -4.907 -9.207 1.00 93.31 137 ALA A C 1
ATOM 1013 O O . ALA A 1 137 ? 12.804 -4.500 -9.747 1.00 93.31 137 ALA A O 1
ATOM 1014 N N . GLY A 1 138 ? 10.718 -5.313 -9.918 1.00 91.75 138 GLY A N 1
ATOM 1015 C CA . GLY A 1 138 ? 10.662 -5.267 -11.381 1.00 91.75 138 GLY A CA 1
ATOM 1016 C C . GLY A 1 138 ? 10.894 -3.859 -11.938 1.00 91.75 138 GLY A C 1
ATOM 1017 O O . GLY A 1 138 ? 11.725 -3.679 -12.834 1.00 91.75 138 GLY A O 1
ATOM 1018 N N . CYS A 1 139 ? 10.235 -2.857 -11.351 1.00 90.44 139 CYS A N 1
ATOM 1019 C CA . CYS A 1 139 ? 10.396 -1.445 -11.702 1.00 90.44 139 CYS A CA 1
ATOM 1020 C C . CYS A 1 139 ? 11.798 -0.892 -11.399 1.00 90.44 139 CYS A C 1
ATOM 1022 O O . CYS A 1 139 ? 12.314 -0.072 -12.155 1.00 90.44 139 CYS A O 1
ATOM 1024 N N . LEU A 1 140 ? 12.417 -1.318 -10.296 1.00 90.62 140 LEU A N 1
ATOM 1025 C CA . LEU A 1 140 ? 13.705 -0.789 -9.832 1.00 90.62 140 LEU A CA 1
ATOM 1026 C C . LEU A 1 140 ? 14.917 -1.526 -10.419 1.00 90.62 140 LEU A C 1
ATOM 1028 O O . LEU A 1 140 ? 16.027 -0.998 -10.389 1.00 90.62 140 LEU A O 1
ATOM 1032 N N . SER A 1 141 ? 14.728 -2.729 -10.965 1.00 88.00 141 SER A N 1
ATOM 1033 C CA . SER A 1 141 ? 15.833 -3.592 -11.395 1.00 88.00 141 SER A CA 1
ATOM 1034 C C . SER A 1 141 ? 16.752 -2.963 -12.453 1.00 88.00 141 SER A C 1
ATOM 1036 O O . SER A 1 141 ? 17.968 -3.094 -12.339 1.00 88.00 141 SER A O 1
ATOM 1038 N N . GLY A 1 142 ? 16.204 -2.233 -13.431 1.00 82.06 142 GLY A N 1
ATOM 1039 C CA . GLY A 1 142 ? 17.000 -1.559 -14.466 1.00 82.06 142 GLY A CA 1
ATOM 1040 C C . GLY A 1 142 ? 17.837 -0.391 -13.937 1.00 82.06 142 GLY A C 1
ATOM 1041 O O . GLY A 1 142 ? 18.937 -0.151 -14.428 1.00 82.06 142 GLY A O 1
ATOM 1042 N N . LEU A 1 143 ? 17.372 0.296 -12.884 1.00 83.94 143 LEU A N 1
ATOM 1043 C CA . LEU A 1 143 ? 18.143 1.356 -12.223 1.00 83.94 143 LEU A CA 1
ATOM 1044 C C . LEU A 1 143 ? 19.415 0.784 -11.587 1.00 83.94 143 LEU A C 1
ATOM 1046 O O . LEU A 1 143 ? 20.488 1.365 -11.722 1.00 83.94 143 LEU A O 1
ATOM 1050 N N . VAL A 1 144 ? 19.295 -0.359 -10.906 1.00 83.19 144 VAL A N 1
ATOM 1051 C CA . VAL A 1 144 ? 20.431 -1.025 -10.254 1.00 83.19 144 VAL A CA 1
ATOM 1052 C C . VAL A 1 144 ? 21.475 -1.440 -11.290 1.00 83.19 144 VAL A C 1
ATOM 1054 O O . VAL A 1 144 ? 22.657 -1.164 -11.101 1.00 83.19 144 VAL A O 1
ATOM 1057 N N . GLU A 1 145 ? 21.044 -2.034 -12.406 1.00 81.69 145 GLU A N 1
ATOM 1058 C CA . GLU A 1 145 ? 21.936 -2.421 -13.509 1.00 81.69 145 GLU A CA 1
ATOM 1059 C C . GLU A 1 145 ? 22.635 -1.201 -14.126 1.00 81.69 145 GLU A C 1
ATOM 1061 O O . GLU A 1 145 ? 23.850 -1.214 -14.326 1.00 81.69 145 GLU A O 1
ATOM 1066 N N . MET A 1 146 ? 21.899 -0.110 -14.356 1.00 83.06 146 MET A N 1
ATOM 1067 C CA . MET A 1 146 ? 22.470 1.139 -14.862 1.00 83.06 146 MET A CA 1
ATOM 1068 C C . MET A 1 146 ? 23.516 1.727 -13.907 1.00 83.06 146 MET A C 1
ATOM 1070 O O . MET A 1 146 ? 24.598 2.111 -14.347 1.00 83.06 146 MET A O 1
ATOM 1074 N N . MET A 1 147 ? 23.229 1.779 -12.602 1.00 85.25 147 MET A N 1
ATOM 1075 C CA . MET A 1 147 ? 24.184 2.273 -11.606 1.00 85.25 147 MET A CA 1
ATOM 1076 C C . MET A 1 147 ? 25.451 1.414 -11.559 1.00 85.25 147 MET A C 1
ATOM 1078 O O . MET A 1 147 ? 26.543 1.967 -11.498 1.00 85.25 147 MET A O 1
ATOM 1082 N N . GLN A 1 148 ? 25.323 0.087 -11.647 1.00 86.50 148 GLN A N 1
ATOM 1083 C CA . GLN A 1 148 ? 26.472 -0.823 -11.698 1.00 86.50 148 GLN A CA 1
ATOM 1084 C C . GLN A 1 148 ? 27.342 -0.589 -12.940 1.00 86.50 148 GLN A C 1
ATOM 1086 O O . GLN A 1 148 ? 28.565 -0.540 -12.820 1.00 86.50 148 GLN A O 1
ATOM 1091 N N . MET A 1 149 ? 26.731 -0.390 -14.115 1.00 85.75 149 MET A N 1
ATOM 1092 C CA . MET A 1 149 ? 27.467 -0.056 -15.341 1.00 85.75 149 MET A CA 1
ATOM 1093 C C . MET A 1 149 ? 28.199 1.284 -15.226 1.00 85.75 149 MET A C 1
ATOM 1095 O O . MET A 1 149 ? 29.349 1.388 -15.638 1.00 85.75 149 MET A O 1
ATOM 1099 N N . LEU A 1 150 ? 27.556 2.303 -14.647 1.00 86.94 150 LEU A N 1
ATOM 1100 C CA . LEU A 1 150 ? 28.176 3.613 -14.435 1.00 86.94 150 LEU A CA 1
ATOM 1101 C C . LEU A 1 150 ? 29.331 3.551 -13.432 1.00 86.94 150 LEU A C 1
ATOM 1103 O O . LEU A 1 150 ? 30.361 4.174 -13.667 1.00 86.94 150 LEU A O 1
ATOM 1107 N N . SER A 1 151 ? 29.187 2.789 -12.344 1.00 88.31 151 SER A N 1
ATOM 1108 C CA . SER A 1 151 ? 30.269 2.574 -11.379 1.00 88.31 151 SER A CA 1
ATOM 1109 C C . SER A 1 151 ? 31.480 1.907 -12.029 1.00 88.31 151 SER A C 1
ATOM 1111 O O . SER A 1 151 ? 32.588 2.390 -11.850 1.00 88.31 151 SER A O 1
ATOM 1113 N N . ALA A 1 152 ? 31.268 0.887 -12.866 1.00 89.31 152 ALA A N 1
ATOM 1114 C CA . ALA A 1 152 ? 32.350 0.205 -13.578 1.00 89.31 152 ALA A CA 1
ATOM 1115 C C . ALA A 1 152 ? 33.077 1.080 -14.621 1.00 89.31 152 ALA A C 1
ATOM 1117 O O . ALA A 1 152 ? 34.152 0.709 -15.073 1.00 89.31 152 ALA A O 1
ATOM 1118 N N . LEU A 1 153 ? 32.490 2.209 -15.037 1.00 88.12 153 LEU A N 1
ATOM 1119 C CA . LEU A 1 153 ? 33.129 3.193 -15.923 1.00 88.12 153 LEU A CA 1
ATOM 1120 C C . LEU A 1 153 ? 33.919 4.265 -15.157 1.00 88.12 153 LEU A C 1
ATOM 1122 O O . LEU A 1 153 ? 34.678 5.013 -15.772 1.00 88.12 153 LEU A O 1
ATOM 1126 N N . ALA A 1 154 ? 33.680 4.394 -13.851 1.00 83.25 154 ALA A N 1
ATOM 1127 C CA . ALA A 1 154 ? 34.373 5.330 -12.973 1.00 83.25 154 ALA A CA 1
ATOM 1128 C C . ALA A 1 154 ? 35.601 4.704 -12.280 1.00 83.25 154 ALA A C 1
ATOM 1130 O O . ALA A 1 154 ? 36.378 5.447 -11.675 1.00 83.25 154 ALA A O 1
ATOM 1131 N N . ASP A 1 155 ? 35.753 3.380 -12.392 1.00 58.94 155 ASP A N 1
ATOM 1132 C CA . ASP A 1 155 ? 36.904 2.576 -11.958 1.00 58.94 155 ASP A CA 1
ATOM 1133 C C . ASP A 1 155 ? 37.898 2.348 -13.116 1.00 58.94 155 ASP A C 1
ATOM 1135 O O . ASP A 1 155 ? 39.124 2.345 -12.848 1.00 58.94 155 ASP A O 1
#

Sequence (155 aa):
MSVATVAAVDPDRHALVLPECQCGTCAPTWARRRGKSRRFSEPVTLVAALEREDAVARPGMVEQHRECLEQMTAVADRVIAVTARDDLSRPGGGLALVMFAAELASAVRADEYRGELPAGLVRVCEQAVTAATLAAAGCLSGLVEMMQMLSALAD

Radius of gyration: 17.78 Å; chains: 1; bounding box: 61×44×40 Å

Foldseek 3Di:
DDPPPLPQDAWDFWDFDDDPDPLLQDATFIFGDDDPDPDGDHGDFLQVSCVVTDLSNNQSSLVVLLVSLLVLLVVLVVVLVPDDQLPPSLQSSLVSSLVSLVSSVVCCDPPHCVVSYDPVSSVSSVVSSVSSNVSSCSSCVNVVVVVVVVVVVVD

Secondary structure (DSSP, 8-state):
------PPPPPSSEEEEPPS--SS-PPPEEEEE-TT-SSEEEEE-HHHHHHHS-TTTHHHHHHHHHHHHHHHHHHHHHHHHHS-TT-TTHHHHHHHHHHHHHHHHHHTSTTTGGGGS-HHHHHHHHHHHHHHHHHHHHHHHHHHHHHHHHHHHH-